Protein AF-A0A2V8LXT7-F1 (afdb_monomer_lite)

Sequence (104 aa):
RKDLARLNEAEMNSGIEIPHNQVRLEDGVLHADRAETEFVKAMTHELRTPLNVVIGLCQFLKRDRKTPLQPMQLDAVDRMERNARSLLLTVNHLIGCLRSGHFE

Foldseek 3Di:
DVVVVVVVVVVVPPPPPPPPPPVVVVVVVVVVLVVQLVVLVVVLVVLCVVLVVLLVVLVVQCPDPPDHDDPVRNVVSVVSNVVSVVVNVVSVVVSVCSNVVDDD

Structure (mmCIF, N/CA/C/O backbone):
data_AF-A0A2V8LXT7-F1
#
_entry.id   AF-A0A2V8LXT7-F1
#
loop_
_atom_site.group_PDB
_atom_site.id
_atom_site.type_symbol
_atom_site.label_atom_id
_atom_site.label_alt_id
_atom_site.label_comp_id
_atom_site.label_asym_id
_atom_site.label_entity_id
_atom_site.label_seq_id
_atom_site.pdbx_PDB_ins_code
_atom_site.Cartn_x
_atom_site.Cartn_y
_atom_site.Cartn_z
_atom_site.occupancy
_atom_site.B_iso_or_equiv
_atom_site.auth_seq_id
_atom_site.auth_comp_id
_atom_site.auth_asym_id
_atom_site.auth_atom_id
_atom_site.pdbx_PDB_model_num
ATOM 1 N N . ARG A 1 1 ? 61.508 -8.893 -62.334 1.00 51.91 1 ARG A N 1
ATOM 2 C CA . ARG A 1 1 ? 60.185 -8.399 -62.821 1.00 51.91 1 ARG A CA 1
ATOM 3 C C . ARG A 1 1 ? 58.994 -9.222 -62.302 1.00 51.91 1 ARG A C 1
ATOM 5 O O . ARG A 1 1 ? 57.908 -8.668 -62.292 1.00 51.91 1 ARG A O 1
ATOM 12 N N . LYS A 1 2 ? 59.163 -10.485 -61.861 1.00 49.91 2 LYS A N 1
ATOM 13 C CA . LYS A 1 2 ? 58.078 -11.302 -61.269 1.00 49.91 2 LYS A CA 1
ATOM 14 C C . LYS A 1 2 ? 57.830 -11.039 -59.771 1.00 49.91 2 LYS A C 1
ATOM 16 O O . LYS A 1 2 ? 56.775 -11.407 -59.274 1.00 49.91 2 LYS A O 1
ATOM 21 N N . ASP A 1 3 ? 58.746 -10.352 -59.089 1.00 52.88 3 ASP A N 1
ATOM 22 C CA . ASP A 1 3 ? 58.657 -10.118 -57.635 1.00 52.88 3 ASP A CA 1
ATOM 23 C C . ASP A 1 3 ? 57.796 -8.897 -57.267 1.00 52.88 3 ASP A C 1
ATOM 25 O O . ASP A 1 3 ? 57.139 -8.887 -56.233 1.00 52.88 3 ASP A O 1
ATOM 29 N N . LEU A 1 4 ? 57.703 -7.908 -58.165 1.00 50.28 4 LEU A N 1
ATOM 30 C CA . LEU A 1 4 ? 56.862 -6.712 -57.994 1.00 50.28 4 LEU A CA 1
ATOM 31 C C . LEU A 1 4 ? 55.356 -7.012 -58.060 1.00 50.28 4 LEU A C 1
ATOM 33 O O . LEU A 1 4 ? 54.569 -6.303 -57.449 1.00 50.28 4 LEU A O 1
ATOM 37 N N . ALA A 1 5 ? 54.950 -8.072 -58.766 1.00 54.47 5 ALA A N 1
ATOM 38 C CA . ALA A 1 5 ? 53.543 -8.474 -58.832 1.00 54.47 5 ALA A CA 1
ATOM 39 C C . ALA A 1 5 ? 53.079 -9.188 -57.551 1.00 54.47 5 ALA A C 1
ATOM 41 O O . ALA A 1 5 ? 51.925 -9.056 -57.162 1.00 54.47 5 ALA A O 1
ATOM 42 N N . ARG A 1 6 ? 53.988 -9.899 -56.867 1.00 53.44 6 ARG A N 1
ATOM 43 C CA . ARG A 1 6 ? 53.673 -10.655 -55.643 1.00 53.44 6 ARG A CA 1
ATOM 44 C C . ARG A 1 6 ? 53.573 -9.773 -54.401 1.00 53.44 6 ARG A C 1
ATOM 46 O O . ARG A 1 6 ? 52.837 -10.108 -53.482 1.00 53.44 6 ARG A O 1
ATOM 53 N N . LEU A 1 7 ? 54.288 -8.649 -54.381 1.00 50.81 7 LEU A N 1
ATOM 54 C CA . LEU A 1 7 ? 54.199 -7.673 -53.291 1.00 50.81 7 LEU A CA 1
ATOM 55 C C . LEU A 1 7 ? 52.854 -6.927 -53.306 1.00 50.81 7 LEU A C 1
ATOM 57 O O . LEU A 1 7 ? 52.283 -6.690 -52.250 1.00 50.81 7 LEU A O 1
ATOM 61 N N . ASN A 1 8 ? 52.296 -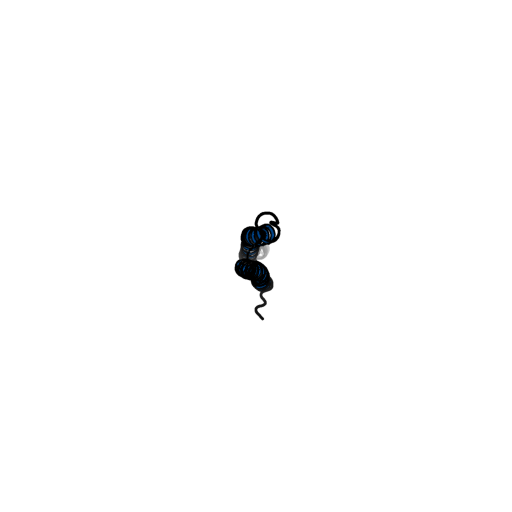6.668 -54.493 1.00 51.19 8 ASN A N 1
ATOM 62 C CA . ASN A 1 8 ? 51.021 -5.960 -54.634 1.00 51.19 8 ASN A CA 1
ATOM 63 C C . ASN A 1 8 ? 49.802 -6.821 -54.231 1.00 51.19 8 ASN A C 1
ATOM 65 O O . ASN A 1 8 ? 48.805 -6.297 -53.747 1.00 51.19 8 ASN A O 1
ATOM 69 N N . GLU A 1 9 ? 49.875 -8.147 -54.401 1.00 50.81 9 GLU A N 1
ATOM 70 C CA . GLU A 1 9 ? 48.830 -9.080 -53.940 1.00 50.81 9 GLU A CA 1
ATOM 71 C C . GLU A 1 9 ? 48.851 -9.284 -52.418 1.00 50.81 9 GLU A C 1
ATOM 73 O O . GLU A 1 9 ? 47.799 -9.480 -51.813 1.00 50.81 9 GLU A O 1
ATOM 78 N N . ALA A 1 10 ? 50.027 -9.206 -51.785 1.00 53.59 10 ALA A N 1
ATOM 79 C CA . ALA A 1 10 ? 50.157 -9.340 -50.335 1.00 53.59 10 ALA A CA 1
ATOM 80 C C . ALA A 1 10 ? 49.666 -8.088 -49.585 1.00 53.59 10 ALA A C 1
ATOM 82 O O . ALA A 1 10 ? 49.048 -8.218 -48.530 1.00 53.59 10 ALA A O 1
ATOM 83 N N . GLU A 1 11 ? 49.875 -6.891 -50.144 1.00 51.84 11 GLU A N 1
ATOM 84 C CA . GLU A 1 11 ? 49.383 -5.631 -49.563 1.00 51.84 11 GLU A CA 1
ATOM 85 C C . GLU A 1 11 ? 47.872 -5.422 -49.766 1.00 51.84 11 GLU A C 1
ATOM 87 O O . GLU A 1 11 ? 47.226 -4.771 -48.949 1.00 51.84 11 GLU A O 1
ATOM 92 N N . MET A 1 12 ? 47.268 -6.028 -50.796 1.00 48.88 12 MET A N 1
ATOM 93 C CA . MET A 1 12 ? 45.814 -5.960 -51.019 1.00 48.88 12 MET A CA 1
ATOM 94 C C . MET A 1 12 ? 45.019 -6.905 -50.096 1.00 48.88 12 MET A C 1
ATOM 96 O O . MET A 1 12 ? 43.804 -6.766 -49.970 1.00 48.88 12 MET A O 1
ATOM 100 N N . ASN A 1 13 ? 45.690 -7.863 -49.445 1.00 49.31 13 ASN A N 1
ATOM 101 C CA . ASN A 1 13 ? 45.056 -8.874 -48.594 1.00 49.31 13 ASN A CA 1
ATOM 102 C C . ASN A 1 13 ? 45.194 -8.591 -47.089 1.00 49.31 13 ASN A C 1
ATOM 104 O O . ASN A 1 13 ? 44.649 -9.340 -46.277 1.00 49.31 13 ASN A O 1
ATOM 108 N N . SER A 1 14 ? 45.855 -7.497 -46.693 1.00 48.44 14 SER A N 1
ATOM 109 C CA . SER A 1 14 ? 45.685 -6.930 -45.353 1.00 48.44 14 SER A CA 1
ATOM 110 C C . SER A 1 14 ? 44.368 -6.156 -45.315 1.00 48.44 14 SER A C 1
ATOM 112 O O . SER A 1 14 ? 44.339 -4.926 -45.244 1.00 48.44 14 SER A O 1
ATOM 114 N N . GLY A 1 15 ? 43.264 -6.895 -45.439 1.00 46.81 15 GLY A N 1
ATOM 115 C CA . GLY A 1 15 ? 41.935 -6.384 -45.173 1.00 46.81 15 GLY A CA 1
ATOM 116 C C . GLY A 1 15 ? 41.938 -5.820 -43.763 1.00 46.81 15 GLY A C 1
ATOM 117 O O . GLY A 1 15 ? 42.053 -6.557 -42.788 1.00 46.81 15 GLY A O 1
ATOM 118 N N . ILE A 1 16 ? 41.873 -4.497 -43.669 1.00 49.34 16 ILE A N 1
ATOM 119 C CA . ILE A 1 16 ? 41.522 -3.801 -42.443 1.00 49.34 16 ILE A CA 1
ATOM 120 C C . ILE A 1 16 ? 40.173 -4.392 -42.036 1.00 49.34 16 ILE A C 1
ATOM 122 O O . ILE A 1 16 ? 39.153 -4.096 -42.658 1.00 49.34 16 ILE A O 1
ATOM 126 N N . GLU A 1 17 ? 40.171 -5.277 -41.041 1.00 52.69 17 GLU A N 1
ATOM 127 C CA . GLU A 1 17 ? 38.960 -5.652 -40.328 1.00 52.69 17 GLU A CA 1
ATOM 128 C C . GLU A 1 17 ? 38.422 -4.363 -39.714 1.00 52.69 17 GLU A C 1
ATOM 130 O O . GLU A 1 17 ? 38.874 -3.902 -38.667 1.00 52.69 17 GLU A O 1
ATOM 135 N N . ILE A 1 18 ? 37.508 -3.709 -40.429 1.00 56.88 18 ILE A N 1
ATOM 136 C CA . ILE A 1 18 ? 36.764 -2.581 -39.891 1.00 56.88 18 ILE A CA 1
ATOM 137 C C . ILE A 1 18 ? 35.950 -3.165 -38.736 1.00 56.88 18 ILE A C 1
ATOM 139 O O . ILE A 1 18 ? 35.109 -4.032 -38.999 1.00 56.88 18 ILE A O 1
ATOM 143 N N . PRO A 1 19 ? 36.182 -2.748 -37.475 1.00 54.28 19 PRO A N 1
ATOM 144 C CA . PRO A 1 19 ? 35.418 -3.271 -36.361 1.00 54.28 19 PRO A CA 1
ATOM 145 C C . PRO A 1 19 ? 33.949 -2.964 -36.633 1.00 54.28 19 PRO A C 1
ATOM 147 O O . PRO A 1 19 ? 33.540 -1.807 -36.770 1.00 54.28 19 PRO A O 1
ATOM 150 N N . HIS A 1 20 ? 33.183 -4.037 -36.812 1.00 51.78 20 HIS A N 1
ATOM 151 C CA . HIS A 1 20 ? 31.775 -3.989 -37.147 1.00 51.78 20 HIS A CA 1
ATOM 152 C C . HIS A 1 20 ? 31.063 -3.176 -36.061 1.00 51.78 20 HIS A C 1
ATOM 154 O O . HIS A 1 20 ? 31.098 -3.519 -34.880 1.00 51.78 20 HIS A O 1
ATOM 160 N N . ASN A 1 21 ? 30.415 -2.083 -36.464 1.00 53.94 21 ASN A N 1
ATOM 161 C CA . ASN A 1 21 ? 29.666 -1.142 -35.623 1.00 53.94 21 ASN A CA 1
ATOM 162 C C . ASN A 1 21 ? 28.413 -1.771 -34.952 1.00 53.94 21 ASN A C 1
ATOM 164 O O . ASN A 1 21 ? 27.474 -1.063 -34.602 1.00 53.94 21 ASN A O 1
ATOM 168 N N . GLN A 1 22 ? 28.371 -3.097 -34.790 1.00 54.12 22 GLN A N 1
ATOM 16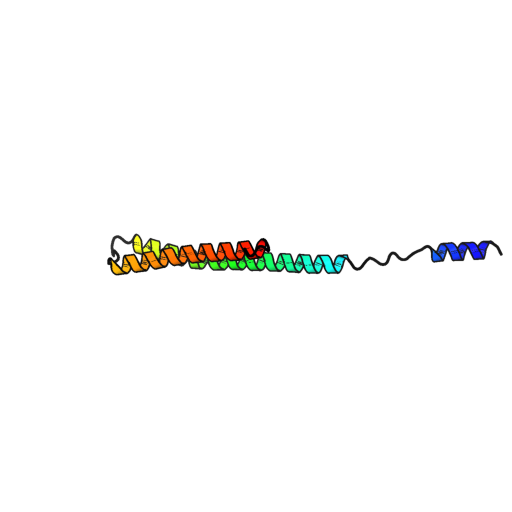9 C CA . GLN A 1 22 ? 27.294 -3.836 -34.128 1.00 54.12 22 GLN A CA 1
ATOM 170 C C . GLN A 1 22 ? 27.315 -3.646 -32.605 1.00 54.12 22 GLN A C 1
ATOM 172 O O . GLN A 1 22 ? 26.256 -3.509 -32.002 1.00 54.12 22 GLN A O 1
ATOM 177 N N . VAL A 1 23 ? 28.500 -3.503 -31.997 1.00 53.38 23 VAL A N 1
ATOM 178 C CA . VAL A 1 23 ? 28.645 -3.398 -30.530 1.00 53.38 23 VAL A CA 1
ATOM 179 C C . VAL A 1 23 ? 27.980 -2.131 -29.958 1.00 53.38 23 VAL A C 1
ATOM 181 O O . VAL A 1 23 ? 27.380 -2.173 -28.892 1.00 53.38 23 VAL A O 1
ATOM 184 N N . ARG A 1 24 ? 27.962 -1.006 -30.692 1.00 53.62 24 ARG A N 1
ATOM 185 C CA . ARG A 1 24 ? 27.375 0.260 -30.192 1.00 53.62 24 ARG A CA 1
ATOM 186 C C . ARG A 1 24 ? 25.849 0.280 -30.132 1.00 53.62 24 ARG A C 1
ATOM 188 O O . ARG A 1 24 ? 25.297 1.062 -29.359 1.00 53.62 24 ARG A O 1
ATOM 195 N N . LEU A 1 25 ? 25.171 -0.505 -30.968 1.00 54.56 25 LEU A N 1
ATOM 196 C CA . LEU A 1 25 ? 23.706 -0.550 -30.987 1.00 54.56 25 LEU A CA 1
ATOM 197 C C . LEU A 1 25 ? 23.182 -1.476 -29.886 1.00 54.56 25 LEU A C 1
ATOM 199 O O . LEU A 1 25 ? 22.243 -1.103 -29.188 1.00 54.56 25 LEU A O 1
ATOM 203 N N . GLU A 1 26 ? 23.829 -2.628 -29.686 1.00 54.47 26 GLU A N 1
ATOM 204 C CA . GLU A 1 26 ? 23.481 -3.568 -28.613 1.00 54.47 26 GLU A CA 1
ATOM 205 C C . GLU A 1 26 ? 23.704 -2.950 -27.231 1.00 54.47 26 GLU A C 1
ATOM 207 O O . GLU A 1 26 ? 22.807 -3.010 -26.392 1.00 54.47 26 GLU A O 1
ATOM 212 N N . ASP A 1 27 ? 24.827 -2.256 -27.018 1.00 55.84 27 ASP A N 1
ATOM 213 C CA . ASP A 1 27 ? 25.082 -1.546 -25.762 1.00 55.84 27 ASP A CA 1
ATOM 214 C C . ASP A 1 27 ? 23.992 -0.499 -25.481 1.00 55.84 27 ASP A C 1
ATOM 216 O O . ASP A 1 27 ? 23.451 -0.443 -24.378 1.00 55.84 27 ASP A O 1
ATOM 220 N N . GLY A 1 28 ? 23.605 0.304 -26.479 1.00 53.03 28 GLY A N 1
ATOM 221 C CA . GLY A 1 28 ? 22.565 1.328 -26.329 1.00 53.03 28 GLY A CA 1
ATOM 222 C C . GLY A 1 28 ? 21.190 0.761 -25.959 1.00 53.03 28 GLY A C 1
ATOM 223 O O . GLY A 1 28 ? 20.517 1.315 -25.089 1.00 53.03 28 GLY A O 1
ATOM 224 N N . VAL A 1 29 ? 20.793 -0.357 -26.574 1.00 54.25 29 VAL A N 1
ATOM 225 C CA . VAL A 1 29 ? 19.527 -1.050 -26.275 1.00 54.25 29 VAL A CA 1
ATOM 226 C C . VAL A 1 29 ? 19.569 -1.694 -24.886 1.00 54.25 29 VAL A C 1
ATOM 228 O O . VAL A 1 29 ? 18.649 -1.506 -24.097 1.00 54.25 29 VAL A O 1
ATOM 231 N N . LEU A 1 30 ? 20.669 -2.361 -24.525 1.00 56.62 30 LEU A N 1
ATOM 232 C CA . LEU A 1 30 ? 20.847 -2.964 -23.199 1.00 56.62 30 LEU A CA 1
ATOM 233 C C . LEU A 1 30 ? 20.911 -1.913 -22.080 1.00 56.62 30 LEU A C 1
ATOM 235 O O . LEU A 1 30 ? 20.456 -2.159 -20.960 1.00 56.62 30 LEU A O 1
ATOM 239 N N . HIS A 1 31 ? 21.482 -0.740 -22.357 1.00 53.22 31 HIS A N 1
ATOM 240 C CA . HIS A 1 31 ? 21.485 0.389 -21.430 1.00 53.22 31 HIS A CA 1
ATOM 241 C C . HIS A 1 31 ? 20.090 0.995 -21.261 1.00 53.22 31 HIS A C 1
ATOM 243 O O . HIS A 1 31 ? 19.729 1.325 -20.130 1.00 53.22 31 HIS A O 1
ATOM 249 N N . ALA A 1 32 ? 19.305 1.101 -22.339 1.00 52.75 32 ALA A N 1
ATOM 250 C CA . ALA A 1 32 ? 17.913 1.539 -22.276 1.00 52.75 32 ALA A CA 1
ATOM 251 C C . ALA A 1 32 ? 17.055 0.566 -21.445 1.00 52.75 32 ALA A C 1
ATOM 253 O O . ALA A 1 32 ? 16.424 1.000 -20.482 1.00 52.75 32 ALA A O 1
ATOM 254 N N . ASP A 1 33 ? 17.146 -0.742 -21.708 1.00 59.53 33 ASP A N 1
ATO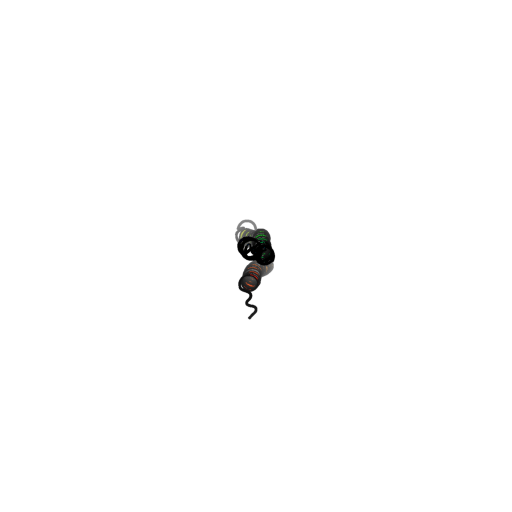M 255 C CA . ASP A 1 33 ? 16.420 -1.785 -20.963 1.00 59.53 33 ASP A CA 1
ATOM 256 C C . ASP A 1 33 ? 16.791 -1.812 -19.470 1.00 59.53 33 ASP A C 1
ATOM 258 O O . ASP A 1 33 ? 15.935 -1.941 -18.585 1.00 59.53 33 ASP A O 1
ATOM 262 N N . ARG A 1 34 ? 18.085 -1.672 -19.148 1.00 61.19 34 ARG A N 1
ATOM 263 C CA . ARG A 1 34 ? 18.552 -1.623 -17.751 1.00 61.19 34 ARG A CA 1
ATOM 264 C C . ARG A 1 34 ? 18.082 -0.362 -17.033 1.00 61.19 34 ARG A C 1
ATOM 266 O O . ARG A 1 34 ? 17.682 -0.449 -15.872 1.00 61.19 34 ARG A O 1
ATOM 273 N N . ALA A 1 35 ? 18.126 0.792 -17.698 1.00 59.78 35 ALA A N 1
ATOM 274 C CA . ALA A 1 35 ? 17.659 2.051 -17.127 1.00 59.78 35 ALA A CA 1
ATOM 275 C C . ALA A 1 35 ? 16.142 2.030 -16.877 1.00 59.78 35 ALA A C 1
ATOM 277 O O . ALA A 1 35 ? 15.693 2.468 -15.817 1.00 59.78 35 ALA A O 1
ATOM 278 N N . GLU A 1 36 ? 15.364 1.455 -17.796 1.00 62.56 36 GLU A N 1
ATOM 279 C CA . GLU A 1 36 ? 13.918 1.272 -17.643 1.00 62.56 36 GLU A CA 1
ATOM 280 C C . GLU A 1 36 ? 13.591 0.330 -16.473 1.00 62.56 36 GLU A C 1
ATOM 282 O O . GLU A 1 36 ? 12.759 0.640 -15.616 1.00 62.56 36 GLU A O 1
ATOM 287 N N . THR A 1 37 ? 14.333 -0.773 -16.346 1.00 69.88 37 THR A N 1
ATOM 288 C CA . THR A 1 37 ? 14.149 -1.742 -15.256 1.00 69.88 37 THR A CA 1
ATOM 289 C C . THR A 1 37 ? 14.446 -1.145 -13.876 1.00 69.88 37 THR A C 1
ATOM 291 O O . THR A 1 37 ? 13.681 -1.365 -12.925 1.00 69.88 37 THR A O 1
ATOM 294 N N . GLU A 1 38 ? 15.536 -0.382 -13.746 1.00 73.25 38 GLU A N 1
ATOM 295 C CA . GLU A 1 38 ? 15.915 0.264 -12.484 1.00 73.25 38 GLU A CA 1
ATOM 296 C C . GLU A 1 38 ? 14.984 1.431 -12.130 1.00 73.25 38 GLU A C 1
ATOM 298 O O . GLU A 1 38 ? 14.610 1.562 -10.963 1.00 73.25 38 GLU A O 1
ATOM 303 N N . PHE A 1 39 ? 14.502 2.205 -13.110 1.00 74.69 39 PHE A N 1
ATOM 304 C CA . PHE A 1 39 ? 13.474 3.227 -12.886 1.00 74.69 39 PHE A CA 1
ATOM 305 C C . PHE A 1 39 ? 12.182 2.616 -12.328 1.00 74.69 39 PHE A C 1
ATOM 307 O O . PHE A 1 39 ? 11.679 3.029 -11.280 1.00 74.69 39 PHE A O 1
ATOM 314 N N . VAL A 1 40 ? 11.676 1.561 -12.971 1.00 75.88 40 VAL A N 1
ATOM 315 C CA . VAL A 1 40 ? 10.462 0.858 -12.536 1.00 75.88 40 VAL A CA 1
ATOM 316 C C . VAL A 1 40 ? 10.643 0.254 -11.135 1.00 75.88 40 VAL A C 1
ATOM 318 O O . VAL A 1 40 ? 9.726 0.255 -10.305 1.00 75.88 40 VAL A O 1
ATOM 321 N N . LYS A 1 41 ? 11.838 -0.252 -10.822 1.00 76.50 41 LYS A N 1
ATOM 322 C CA . LYS A 1 41 ? 12.177 -0.776 -9.492 1.00 76.50 41 LYS A CA 1
ATOM 323 C C . LYS A 1 41 ? 12.219 0.319 -8.432 1.00 76.50 41 LYS A C 1
ATOM 325 O O . LYS A 1 41 ? 11.600 0.129 -7.383 1.00 76.50 41 LYS A O 1
ATOM 330 N N . ALA A 1 42 ? 12.863 1.449 -8.711 1.00 78.62 42 ALA A N 1
ATOM 331 C CA . ALA A 1 42 ? 12.898 2.600 -7.816 1.00 78.62 42 ALA A CA 1
ATOM 332 C C . ALA A 1 42 ? 11.477 3.096 -7.501 1.00 78.62 42 ALA A C 1
ATOM 334 O O . ALA A 1 42 ? 11.087 3.125 -6.333 1.00 78.62 42 ALA A O 1
ATOM 335 N N . MET A 1 43 ? 10.646 3.307 -8.528 1.00 81.06 43 MET A N 1
ATOM 336 C CA . MET A 1 43 ? 9.235 3.686 -8.372 1.00 81.06 43 MET A CA 1
ATOM 337 C C . MET A 1 43 ? 8.442 2.685 -7.518 1.00 81.06 43 MET A C 1
ATOM 339 O O . MET A 1 43 ? 7.634 3.078 -6.679 1.00 81.06 43 MET A O 1
ATOM 343 N N . THR A 1 44 ? 8.695 1.378 -7.663 1.00 82.12 44 THR A N 1
ATOM 344 C CA . THR A 1 44 ? 8.046 0.360 -6.817 1.00 82.12 44 THR A CA 1
ATOM 345 C C . THR A 1 44 ? 8.355 0.586 -5.333 1.00 82.12 44 THR A C 1
ATOM 347 O O . THR A 1 44 ? 7.468 0.512 -4.481 1.00 82.12 44 THR A O 1
ATOM 350 N N . HIS A 1 45 ? 9.628 0.818 -5.010 1.00 86.38 45 HIS A N 1
ATOM 351 C CA . HIS A 1 45 ? 10.084 1.013 -3.636 1.00 86.38 45 HIS A CA 1
ATOM 352 C C . HIS A 1 45 ? 9.559 2.324 -3.045 1.00 86.38 45 HIS A C 1
ATOM 354 O O . HIS A 1 45 ? 9.104 2.346 -1.894 1.00 86.38 45 HIS A O 1
ATOM 360 N N . GLU A 1 46 ? 9.551 3.383 -3.848 1.00 89.50 46 GLU A N 1
ATOM 361 C CA . GLU A 1 46 ? 9.035 4.687 -3.447 1.00 89.50 46 GLU A CA 1
ATOM 362 C C . GLU A 1 46 ? 7.522 4.691 -3.251 1.00 89.50 46 GLU A C 1
ATOM 364 O O . GLU A 1 46 ? 7.050 5.397 -2.373 1.00 89.50 46 GLU A O 1
ATOM 369 N N . LEU A 1 47 ? 6.760 3.866 -3.980 1.00 87.88 47 LEU A N 1
ATOM 370 C CA . LEU A 1 47 ? 5.310 3.727 -3.789 1.00 87.88 47 LEU A CA 1
ATOM 371 C C . LEU A 1 47 ? 4.941 2.773 -2.642 1.00 87.88 47 LEU A C 1
ATOM 373 O O . LEU A 1 47 ? 3.951 2.993 -1.939 1.00 87.88 47 LEU A O 1
ATOM 377 N N . ARG A 1 48 ? 5.742 1.725 -2.400 1.00 88.06 48 ARG A N 1
ATOM 378 C CA . ARG A 1 48 ? 5.542 0.789 -1.276 1.00 88.06 48 ARG A CA 1
ATOM 379 C C . ARG A 1 48 ? 5.584 1.492 0.072 1.00 88.06 48 ARG A C 1
ATOM 381 O O . ARG A 1 48 ? 4.760 1.205 0.935 1.00 88.06 48 ARG A O 1
ATOM 388 N N . THR A 1 49 ? 6.543 2.393 0.254 1.00 93.38 49 THR A N 1
ATOM 389 C CA . THR A 1 49 ? 6.774 3.089 1.526 1.00 93.38 49 THR A CA 1
ATOM 390 C C . THR A 1 49 ? 5.554 3.904 1.995 1.00 93.38 49 THR A C 1
ATOM 392 O O . THR A 1 49 ? 5.035 3.600 3.071 1.00 93.38 49 THR A O 1
ATOM 395 N N . PRO A 1 50 ? 5.011 4.865 1.223 1.00 93.62 50 PRO A N 1
ATOM 396 C CA . PRO A 1 50 ? 3.843 5.643 1.624 1.00 93.62 50 PRO A CA 1
ATOM 397 C C . PRO A 1 50 ? 2.576 4.787 1.744 1.00 93.62 50 PRO A C 1
ATOM 399 O O . PRO A 1 50 ? 1.796 4.997 2.671 1.00 93.62 50 PRO A O 1
ATOM 402 N N . LEU A 1 51 ? 2.374 3.776 0.886 1.00 93.12 51 LEU A N 1
ATOM 403 C CA . LEU A 1 51 ? 1.218 2.874 1.007 1.00 93.12 51 LEU A CA 1
ATOM 404 C C . LEU A 1 51 ? 1.272 2.031 2.283 1.00 93.12 51 LEU A C 1
ATOM 406 O O . LEU A 1 51 ? 0.258 1.879 2.966 1.00 93.12 51 LEU A O 1
ATOM 410 N N . ASN A 1 52 ? 2.452 1.531 2.646 1.00 93.94 52 ASN A N 1
ATOM 411 C CA . ASN A 1 52 ? 2.641 0.806 3.898 1.00 93.94 52 ASN A CA 1
ATOM 412 C C . ASN A 1 52 ? 2.440 1.709 5.118 1.00 93.94 52 ASN A C 1
ATOM 414 O O . ASN A 1 52 ? 1.880 1.249 6.112 1.00 93.94 52 ASN A O 1
ATOM 418 N N . VAL A 1 53 ? 2.823 2.988 5.041 1.00 97.38 53 VAL A N 1
ATOM 419 C CA . VAL A 1 53 ? 2.509 3.973 6.087 1.00 97.38 53 VAL A CA 1
ATOM 420 C C . VAL A 1 53 ? 0.996 4.141 6.232 1.00 97.38 53 VAL A C 1
ATOM 422 O O . VAL A 1 53 ? 0.488 4.037 7.345 1.00 97.38 53 VAL A O 1
ATOM 425 N N . VAL A 1 54 ? 0.250 4.315 5.135 1.00 96.00 54 VAL A N 1
ATOM 426 C CA . VAL A 1 54 ? -1.222 4.434 5.177 1.00 96.00 54 VAL A CA 1
ATOM 427 C C . VAL A 1 54 ? -1.872 3.188 5.785 1.00 96.00 54 VAL A C 1
ATOM 429 O O . VAL A 1 54 ? -2.724 3.306 6.666 1.00 96.00 54 VAL A O 1
ATOM 432 N N . ILE A 1 55 ? -1.448 1.990 5.370 1.00 96.88 55 ILE A N 1
ATOM 433 C CA . ILE A 1 55 ? -1.936 0.721 5.933 1.00 96.88 55 ILE A CA 1
ATOM 434 C C . ILE A 1 55 ? -1.611 0.636 7.430 1.00 96.88 55 ILE A C 1
ATOM 436 O O . ILE A 1 55 ? -2.477 0.279 8.231 1.00 96.88 55 ILE A O 1
ATOM 440 N N . GLY A 1 56 ? -0.385 0.989 7.819 1.00 97.06 56 GLY A N 1
ATOM 441 C CA . GLY A 1 56 ? 0.061 0.996 9.209 1.00 97.06 56 GLY A CA 1
ATOM 442 C C . GLY A 1 56 ? -0.743 1.961 10.079 1.00 97.06 56 GLY A C 1
ATOM 443 O O . GLY A 1 56 ? -1.157 1.587 11.172 1.00 97.06 56 GLY A O 1
ATOM 444 N N . LEU A 1 57 ? -1.042 3.161 9.577 1.00 97.56 57 LEU A N 1
ATOM 445 C CA . LEU A 1 57 ? -1.896 4.138 10.256 1.00 97.56 57 LEU A CA 1
ATOM 446 C C . LEU A 1 57 ? -3.327 3.617 10.425 1.00 97.56 57 LEU A C 1
ATOM 448 O O . LEU A 1 57 ? -3.883 3.721 11.516 1.00 97.56 57 LEU A O 1
ATOM 452 N N . CYS 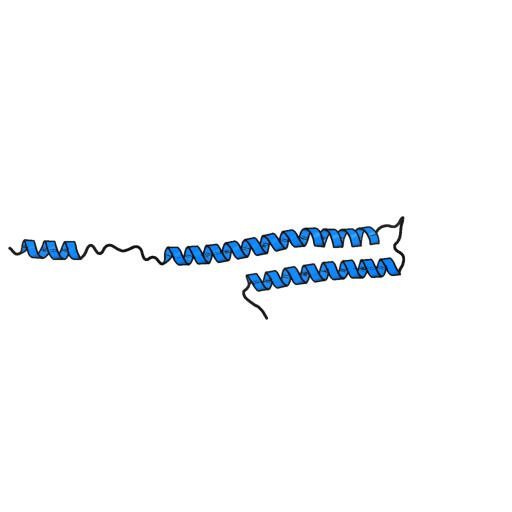A 1 58 ? -3.903 2.987 9.396 1.00 97.62 58 CYS A N 1
ATOM 453 C CA . CYS A 1 58 ? -5.224 2.361 9.505 1.00 97.62 58 CYS A CA 1
ATOM 454 C C . CYS A 1 58 ? -5.239 1.276 10.596 1.00 97.62 58 CYS A C 1
ATOM 456 O O . CYS A 1 58 ? -6.127 1.247 11.447 1.00 97.62 58 CYS A O 1
ATOM 458 N N . GLN A 1 59 ? -4.222 0.409 10.621 1.00 96.75 59 GLN A N 1
ATOM 459 C CA . GLN A 1 59 ? -4.083 -0.634 11.642 1.00 96.75 59 GLN A CA 1
ATOM 460 C C . GLN A 1 59 ? -3.855 -0.063 13.042 1.00 96.75 59 GLN A C 1
ATOM 462 O O . GLN A 1 59 ? -4.369 -0.612 14.015 1.00 96.75 59 GLN A O 1
ATOM 467 N N . PHE A 1 60 ? -3.079 1.015 13.151 1.00 96.62 60 PHE A N 1
ATOM 468 C CA . PHE A 1 60 ? -2.832 1.714 14.405 1.00 96.62 60 PHE A CA 1
ATOM 469 C C . PHE A 1 60 ? -4.135 2.276 14.979 1.00 96.62 60 PHE A C 1
ATOM 471 O O . PHE A 1 60 ? -4.476 1.955 16.116 1.00 96.62 60 PHE A O 1
ATOM 478 N N . LEU A 1 61 ? -4.911 3.008 14.171 1.00 96.44 61 LEU A N 1
ATOM 479 C CA . LEU A 1 61 ? -6.207 3.566 14.575 1.00 96.44 61 LEU A CA 1
ATOM 480 C C . LEU A 1 61 ? -7.195 2.476 15.011 1.00 96.44 61 LEU A C 1
ATOM 482 O O . LEU A 1 61 ? -7.879 2.625 16.017 1.00 9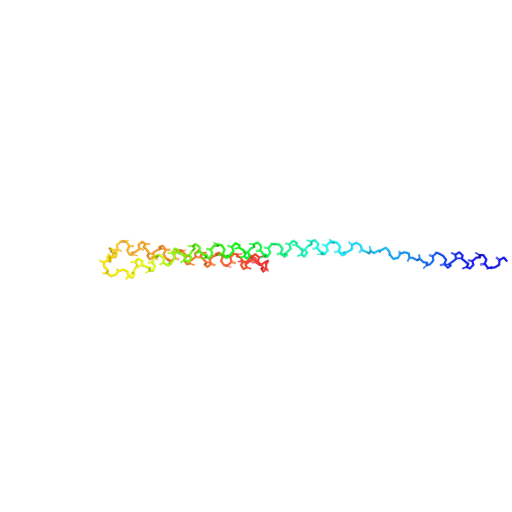6.44 61 LEU A O 1
ATOM 486 N N . LYS A 1 62 ? -7.228 1.340 14.305 1.00 95.75 62 LYS A N 1
ATOM 487 C CA . LYS A 1 62 ? -8.080 0.190 14.658 1.00 95.75 62 LYS A CA 1
ATOM 488 C C . LYS A 1 62 ? -7.676 -0.503 15.963 1.00 95.75 62 LYS A C 1
ATOM 490 O O . LYS A 1 62 ? -8.496 -1.196 16.560 1.00 95.75 62 LYS A O 1
ATOM 495 N N . ARG A 1 63 ? -6.413 -0.380 16.385 1.00 95.69 63 ARG A N 1
ATOM 496 C CA . ARG A 1 63 ? -5.880 -1.017 17.601 1.00 95.69 63 ARG A CA 1
ATOM 497 C C . ARG A 1 63 ? -5.991 -0.134 18.844 1.00 95.69 63 ARG A C 1
ATOM 499 O O . ARG A 1 63 ? -5.763 -0.651 19.941 1.00 95.69 63 ARG A O 1
ATOM 506 N N . ASP A 1 64 ? -6.325 1.150 18.704 1.00 94.12 64 ASP A N 1
ATOM 507 C CA . ASP A 1 64 ? -6.474 2.048 19.849 1.00 94.12 64 ASP A CA 1
ATOM 508 C C . ASP A 1 64 ? -7.678 1.639 20.713 1.00 94.12 64 ASP A C 1
ATOM 510 O O . ASP A 1 64 ? -8.839 1.785 20.335 1.00 94.12 64 ASP A O 1
ATOM 514 N N . ARG A 1 65 ? -7.386 1.110 21.907 1.00 91.62 65 ARG A N 1
ATOM 515 C CA . ARG A 1 65 ? -8.405 0.733 22.895 1.00 91.62 65 ARG A CA 1
ATOM 516 C C . ARG A 1 65 ? -8.831 1.883 23.802 1.00 91.62 65 ARG A C 1
ATOM 518 O O . ARG A 1 65 ? -9.854 1.758 24.466 1.00 91.62 65 ARG A O 1
ATOM 525 N N . LYS A 1 66 ? -8.045 2.961 23.879 1.00 95.25 66 LYS A N 1
ATOM 526 C CA . LYS A 1 66 ? -8.372 4.143 24.690 1.00 95.25 66 LYS A CA 1
ATOM 527 C C . LYS A 1 66 ? -9.389 5.020 23.970 1.00 95.25 66 LYS A C 1
ATOM 529 O O . LYS A 1 66 ? -10.288 5.546 24.617 1.00 95.25 66 LYS A O 1
ATOM 534 N N . THR A 1 67 ? -9.264 5.117 22.649 1.00 94.25 67 THR A N 1
ATOM 535 C CA . THR A 1 67 ? -10.164 5.899 21.795 1.00 94.25 67 THR A CA 1
ATOM 536 C C . THR A 1 67 ? -10.685 5.029 20.650 1.00 94.25 67 THR A C 1
ATOM 538 O O . THR A 1 67 ? -10.230 5.163 19.514 1.00 94.25 67 THR A O 1
ATOM 541 N N . PRO A 1 68 ? -11.612 4.094 20.926 1.00 94.00 68 PRO A N 1
ATOM 542 C CA . PRO A 1 68 ? -12.130 3.217 19.889 1.00 94.00 68 PRO A CA 1
ATOM 543 C C . PRO A 1 68 ? -12.884 4.020 18.824 1.00 94.00 68 PRO A C 1
ATOM 545 O O . PRO A 1 68 ? -13.634 4.951 19.129 1.00 94.00 68 PRO A O 1
ATOM 548 N N . LEU A 1 69 ? -12.700 3.626 17.566 1.00 96.88 69 LEU A N 1
ATOM 549 C CA . LEU A 1 69 ? -13.413 4.208 16.435 1.00 96.88 69 LEU A CA 1
ATOM 550 C C . LEU A 1 69 ? -14.919 3.944 16.557 1.00 96.88 69 LEU A C 1
ATOM 552 O O . LEU A 1 69 ? -15.347 2.826 16.847 1.00 96.88 69 LEU A O 1
ATOM 556 N N . GLN A 1 70 ? -15.728 4.963 16.268 1.00 97.62 70 GLN A N 1
ATOM 557 C CA . GLN A 1 70 ? -17.169 4.787 16.086 1.00 97.62 70 GLN A CA 1
ATOM 558 C C . GLN A 1 70 ? -17.439 3.884 14.871 1.00 97.62 70 GLN A C 1
ATOM 560 O O . GLN A 1 70 ? -16.633 3.884 13.937 1.00 97.62 70 GLN A O 1
ATOM 565 N N . PRO A 1 71 ? -18.581 3.173 14.800 1.00 97.12 71 PRO A N 1
ATOM 566 C CA . PRO A 1 71 ? -18.857 2.222 13.717 1.00 97.12 71 PRO A CA 1
ATOM 567 C C . PRO A 1 71 ? -18.648 2.792 12.305 1.00 97.12 71 PRO A C 1
ATOM 569 O O . PRO A 1 71 ? -18.046 2.148 11.452 1.00 97.12 71 PRO A O 1
ATOM 572 N N . MET A 1 72 ? -19.069 4.039 12.075 1.00 97.56 72 MET A N 1
ATOM 573 C CA . MET A 1 72 ? -18.906 4.713 10.782 1.00 97.56 72 MET A CA 1
ATOM 574 C C . MET A 1 72 ? -17.440 5.063 10.466 1.00 97.56 72 MET A C 1
ATOM 576 O O . MET A 1 72 ? -17.022 5.017 9.313 1.00 97.56 72 MET A O 1
ATOM 580 N N . GLN A 1 73 ? -16.644 5.392 11.487 1.00 97.69 73 GLN A N 1
ATOM 581 C CA . GLN A 1 73 ? -15.209 5.644 11.336 1.00 97.69 73 GLN A CA 1
ATOM 582 C C . GLN A 1 73 ? -14.450 4.339 11.088 1.00 97.69 73 GLN A C 1
ATOM 584 O O . GLN A 1 73 ? -13.534 4.316 10.271 1.00 97.69 73 GLN A O 1
ATOM 589 N N . LEU A 1 74 ? -14.846 3.253 11.758 1.00 97.56 74 LEU A N 1
ATOM 590 C CA . LEU A 1 74 ? -14.270 1.930 11.547 1.00 97.56 74 LEU A CA 1
ATOM 591 C C . LEU A 1 74 ? -14.492 1.455 10.105 1.00 97.56 74 LEU A C 1
ATOM 593 O O . LEU A 1 74 ? -13.524 1.063 9.460 1.00 97.56 74 LEU A O 1
ATOM 597 N N . ASP A 1 75 ? -15.713 1.580 9.567 1.00 98.00 75 ASP A N 1
ATOM 598 C CA . ASP A 1 75 ? -15.988 1.251 8.158 1.00 98.00 75 ASP A CA 1
ATOM 599 C C . ASP A 1 75 ? -15.134 2.093 7.197 1.00 98.00 75 ASP A C 1
ATOM 601 O O . ASP A 1 75 ? -14.524 1.561 6.265 1.00 98.00 75 ASP A O 1
ATOM 605 N N . ALA A 1 76 ? -15.021 3.401 7.448 1.00 97.94 76 ALA A N 1
ATOM 606 C CA . ALA A 1 76 ? -14.182 4.280 6.640 1.00 97.94 76 ALA A CA 1
ATOM 607 C C . ALA A 1 76 ? -12.706 3.843 6.663 1.00 97.94 76 ALA A C 1
ATOM 609 O O . ALA A 1 76 ? -12.090 3.714 5.603 1.00 97.94 76 ALA A O 1
ATOM 610 N N . VAL A 1 77 ? -12.151 3.547 7.843 1.00 97.88 77 VAL A N 1
ATOM 611 C CA . VAL A 1 77 ? -10.764 3.076 7.994 1.00 97.88 77 VAL A CA 1
ATOM 612 C C . VAL A 1 77 ? -10.565 1.704 7.340 1.00 97.88 77 VAL A C 1
ATOM 614 O O . VAL A 1 77 ? -9.563 1.495 6.658 1.00 97.88 77 VAL A O 1
ATOM 617 N N . ASP A 1 78 ? -11.528 0.788 7.449 1.00 98.06 78 ASP A N 1
ATOM 618 C CA . ASP A 1 78 ? -11.482 -0.512 6.771 1.00 98.06 78 ASP A CA 1
ATOM 619 C C . ASP A 1 78 ? -11.527 -0.376 5.246 1.00 98.06 78 ASP A C 1
ATOM 621 O O . ASP A 1 78 ? -10.881 -1.135 4.517 1.00 98.06 78 ASP A O 1
ATOM 625 N N . ARG A 1 79 ? -12.287 0.589 4.723 1.00 97.94 79 ARG A N 1
ATOM 626 C CA . ARG A 1 79 ? -12.281 0.920 3.292 1.00 97.94 79 ARG A CA 1
ATOM 627 C C . ARG A 1 79 ? -10.940 1.518 2.877 1.00 97.94 79 ARG A C 1
ATOM 629 O O . ARG A 1 79 ? -10.405 1.109 1.851 1.00 97.94 79 ARG A O 1
ATOM 636 N N . MET A 1 80 ? -10.372 2.436 3.657 1.00 97.56 80 MET A N 1
ATOM 637 C CA . MET A 1 80 ? -9.050 3.012 3.383 1.00 97.56 80 MET A CA 1
ATOM 638 C C . MET A 1 80 ? -7.960 1.934 3.351 1.00 97.56 80 MET A C 1
ATOM 640 O O . MET A 1 80 ? -7.194 1.874 2.390 1.00 97.56 80 MET A O 1
ATOM 644 N N . GLU A 1 81 ? -7.936 1.035 4.340 1.00 97.81 81 GLU A N 1
ATOM 645 C CA . GLU A 1 81 ? -6.968 -0.064 4.404 1.00 97.81 81 GLU A CA 1
ATOM 646 C C . GLU A 1 81 ? -7.093 -0.994 3.185 1.00 97.81 81 GLU A C 1
ATOM 648 O O . GLU A 1 81 ? -6.092 -1.312 2.536 1.00 97.81 81 GLU A O 1
ATOM 653 N N . ARG A 1 82 ? -8.321 -1.407 2.835 1.00 97.88 82 ARG A N 1
ATOM 654 C CA . ARG A 1 82 ? -8.584 -2.262 1.664 1.00 97.88 82 ARG A CA 1
ATOM 655 C C . ARG A 1 82 ? -8.156 -1.602 0.354 1.00 97.88 82 ARG A C 1
ATOM 657 O O . ARG A 1 82 ? -7.528 -2.260 -0.477 1.00 97.88 82 ARG A O 1
ATOM 664 N N . ASN A 1 83 ? -8.452 -0.316 0.178 1.00 97.19 83 ASN A N 1
ATOM 665 C CA . ASN A 1 83 ? -8.062 0.431 -1.017 1.00 97.19 83 ASN A CA 1
ATOM 666 C C . ASN A 1 83 ? -6.540 0.586 -1.119 1.00 97.19 83 ASN A C 1
ATOM 668 O O . ASN A 1 83 ? -5.983 0.345 -2.186 1.00 97.19 83 ASN A O 1
ATOM 672 N N . ALA A 1 84 ? -5.848 0.897 -0.018 1.00 95.62 84 ALA A N 1
ATOM 673 C CA . ALA A 1 84 ? -4.389 1.008 -0.010 1.00 95.62 84 ALA A CA 1
ATOM 674 C C . ALA A 1 84 ? -3.705 -0.323 -0.375 1.00 95.62 84 ALA A C 1
ATOM 676 O O . ALA A 1 84 ? -2.763 -0.344 -1.166 1.00 95.62 84 ALA A O 1
ATOM 677 N N . ARG A 1 85 ? -4.217 -1.451 0.137 1.00 95.50 85 ARG A N 1
ATOM 678 C CA . ARG A 1 85 ? -3.736 -2.796 -0.232 1.00 95.50 85 ARG A CA 1
ATO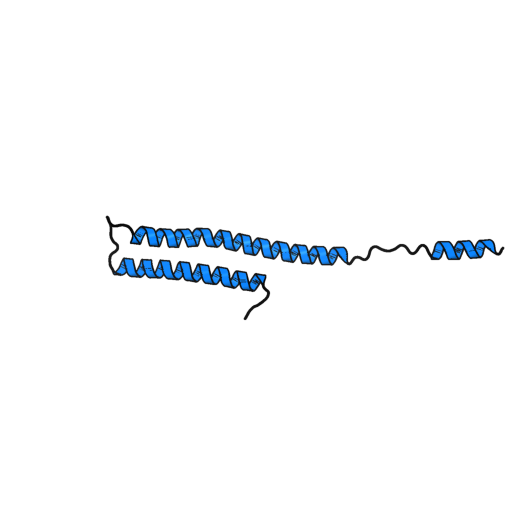M 679 C C . ARG A 1 85 ? -4.009 -3.131 -1.698 1.00 95.50 85 ARG A C 1
ATOM 681 O O . ARG A 1 85 ? -3.136 -3.675 -2.368 1.00 95.50 85 ARG A O 1
ATOM 688 N N . SER A 1 86 ? -5.197 -2.792 -2.194 1.00 95.38 86 SER A N 1
ATOM 689 C CA . SER A 1 86 ? -5.576 -3.033 -3.592 1.00 95.38 86 SER A CA 1
ATOM 690 C C . SER A 1 86 ? -4.721 -2.206 -4.553 1.00 95.38 86 SER A C 1
ATOM 692 O O . SER A 1 86 ? -4.259 -2.717 -5.572 1.00 95.38 86 SER A O 1
ATOM 694 N N . LEU A 1 87 ? -4.437 -0.951 -4.199 1.00 92.94 87 LEU A N 1
ATOM 695 C CA . LEU A 1 87 ? -3.544 -0.090 -4.965 1.00 92.94 87 LEU A CA 1
ATOM 696 C C . LEU A 1 87 ? -2.115 -0.639 -4.966 1.00 92.94 87 LEU A C 1
ATOM 698 O O . LEU A 1 87 ? -1.498 -0.715 -6.022 1.00 92.94 87 LEU A O 1
ATOM 702 N N . LEU A 1 88 ? -1.615 -1.104 -3.817 1.00 91.12 88 LEU A N 1
ATOM 703 C CA . LEU A 1 88 ? -0.305 -1.748 -3.735 1.00 91.12 88 LEU A CA 1
ATOM 704 C C . LEU A 1 88 ? -0.212 -2.974 -4.658 1.00 91.12 88 LEU A C 1
ATOM 706 O O . LEU A 1 88 ? 0.789 -3.145 -5.353 1.00 91.12 88 LEU A O 1
ATOM 710 N N . LEU A 1 89 ? -1.250 -3.815 -4.692 1.00 90.69 89 LEU A N 1
ATOM 711 C CA . LEU A 1 89 ? -1.313 -4.969 -5.591 1.00 90.69 89 LEU A CA 1
ATOM 712 C C . LEU A 1 89 ? -1.328 -4.540 -7.063 1.00 90.69 89 LEU A C 1
ATOM 714 O O . LEU A 1 89 ? -0.550 -5.062 -7.854 1.00 90.69 89 LEU A O 1
ATOM 718 N N . THR A 1 90 ? -2.161 -3.556 -7.408 1.00 89.62 90 THR A N 1
ATOM 719 C CA . THR A 1 90 ? -2.289 -3.027 -8.776 1.00 89.62 90 THR A CA 1
ATOM 720 C C . THR A 1 90 ? -0.969 -2.442 -9.271 1.00 89.62 90 THR A C 1
ATOM 722 O O . THR A 1 90 ? -0.532 -2.755 -10.374 1.00 89.62 90 THR A O 1
ATOM 725 N N . VAL A 1 91 ? -0.290 -1.654 -8.433 1.00 87.00 91 VAL A N 1
ATOM 726 C CA . VAL A 1 91 ? 1.038 -1.104 -8.731 1.00 87.00 91 VAL A CA 1
ATOM 727 C C . VAL A 1 91 ? 2.043 -2.229 -8.964 1.00 87.00 91 VAL A C 1
ATOM 729 O O . VAL A 1 91 ? 2.765 -2.200 -9.955 1.00 87.00 91 VAL A O 1
ATOM 732 N N . ASN A 1 92 ? 2.077 -3.247 -8.097 1.00 85.19 92 ASN A N 1
ATOM 733 C CA . ASN A 1 92 ? 2.979 -4.385 -8.288 1.00 85.19 92 ASN A CA 1
ATOM 734 C C . ASN A 1 92 ? 2.671 -5.163 -9.584 1.00 85.19 92 ASN A C 1
ATOM 736 O O . ASN A 1 92 ? 3.612 -5.585 -10.251 1.00 85.19 92 ASN A O 1
ATOM 740 N N . HIS A 1 93 ? 1.396 -5.331 -9.955 1.00 85.31 93 HIS A N 1
ATOM 741 C CA . HIS A 1 93 ? 1.000 -5.986 -11.207 1.00 85.31 93 HIS A CA 1
ATOM 742 C C . HIS A 1 93 ? 1.406 -5.188 -12.443 1.00 85.31 93 HIS A C 1
ATOM 744 O O . HIS A 1 93 ? 2.085 -5.740 -13.301 1.00 85.31 93 HIS A O 1
ATOM 750 N N . LEU A 1 94 ? 1.065 -3.897 -12.516 1.00 83.25 94 LEU A N 1
ATOM 751 C CA . LEU A 1 94 ? 1.422 -3.035 -13.650 1.00 83.25 94 LEU A CA 1
ATOM 752 C C . LEU A 1 94 ? 2.936 -3.034 -13.888 1.00 83.25 94 LEU A C 1
ATOM 754 O O . LEU A 1 94 ? 3.411 -3.135 -15.013 1.00 83.25 94 LEU A O 1
ATOM 758 N N . ILE A 1 95 ? 3.698 -2.995 -12.802 1.00 80.44 95 ILE A N 1
ATOM 759 C CA . ILE A 1 95 ? 5.153 -3.077 -12.837 1.00 80.44 95 ILE A CA 1
ATOM 760 C C . ILE A 1 95 ? 5.644 -4.460 -13.296 1.00 80.44 95 ILE A C 1
ATOM 762 O O . ILE A 1 95 ? 6.646 -4.551 -14.003 1.00 80.44 95 ILE A O 1
ATOM 766 N N . GLY A 1 96 ? 4.962 -5.536 -12.903 1.00 80.06 96 GLY A N 1
ATOM 767 C CA . GLY A 1 96 ? 5.221 -6.883 -13.409 1.00 80.06 96 GLY A CA 1
ATOM 768 C C . GLY A 1 96 ? 5.036 -6.973 -14.924 1.00 80.06 96 GLY A C 1
ATOM 769 O O . GLY A 1 96 ? 5.951 -7.431 -15.600 1.00 80.06 96 GLY A O 1
ATOM 770 N N . CYS A 1 97 ? 3.914 -6.462 -15.442 1.00 80.69 97 CYS A N 1
ATOM 771 C CA . CYS A 1 97 ? 3.604 -6.403 -16.876 1.00 80.69 97 CYS A CA 1
ATOM 772 C C . CYS A 1 97 ? 4.650 -5.611 -17.668 1.00 80.69 97 CYS A C 1
ATOM 774 O O . CYS A 1 97 ? 5.140 -6.085 -18.690 1.00 80.69 97 CYS A O 1
ATOM 776 N N . LEU A 1 98 ? 5.044 -4.435 -17.163 1.00 79.19 98 LEU A N 1
ATOM 777 C CA . LEU A 1 98 ? 6.085 -3.615 -17.791 1.00 79.19 98 LEU A CA 1
ATOM 778 C C . LEU A 1 98 ? 7.421 -4.361 -17.892 1.00 79.19 98 LEU A C 1
ATOM 780 O O . LEU A 1 98 ? 8.104 -4.255 -18.900 1.00 79.19 98 LEU A O 1
ATOM 784 N N . ARG A 1 99 ? 7.783 -5.157 -16.877 1.00 71.44 99 ARG A N 1
ATOM 785 C CA . ARG A 1 99 ? 9.021 -5.954 -16.900 1.00 71.44 99 ARG A CA 1
ATOM 786 C C . ARG A 1 99 ? 8.951 -7.178 -17.805 1.00 71.44 99 ARG A C 1
ATOM 788 O O . ARG A 1 99 ? 9.980 -7.592 -18.324 1.00 71.44 99 ARG A O 1
ATOM 795 N N . SER A 1 100 ? 7.788 -7.809 -17.928 1.00 77.00 100 SER A N 1
ATOM 796 C CA . SER A 1 100 ? 7.619 -9.030 -18.726 1.00 77.00 100 SER A CA 1
ATOM 797 C C . SER A 1 100 ? 7.287 -8.756 -20.194 1.00 77.00 100 SER A C 1
ATOM 799 O O . SER A 1 100 ? 7.202 -9.704 -20.978 1.00 77.00 100 SER A O 1
ATOM 801 N N . GLY A 1 101 ? 7.041 -7.492 -20.562 1.00 69.69 101 GLY A N 1
ATOM 802 C CA . GLY A 1 101 ? 6.542 -7.114 -21.886 1.00 69.69 101 GLY A CA 1
ATOM 803 C C . GLY A 1 101 ? 5.165 -7.707 -22.212 1.00 69.69 101 GLY A C 1
ATOM 804 O O . GLY A 1 101 ? 4.745 -7.666 -23.364 1.00 69.69 101 GLY A O 1
ATOM 805 N N . HIS A 1 102 ? 4.472 -8.283 -21.223 1.00 59.12 102 HIS A N 1
ATOM 806 C CA . HIS A 1 102 ? 3.162 -8.904 -21.387 1.00 59.12 102 HIS A CA 1
ATOM 807 C C . HIS A 1 102 ? 2.084 -7.986 -20.819 1.00 59.12 102 HIS A C 1
ATOM 809 O O . HIS A 1 102 ? 1.964 -7.813 -19.603 1.00 59.12 102 HIS A O 1
ATOM 815 N N . PHE A 1 103 ? 1.292 -7.426 -21.728 1.00 56.00 103 PHE A N 1
ATOM 816 C CA . PHE A 1 103 ? 0.021 -6.777 -21.440 1.00 56.00 103 PHE A CA 1
ATOM 817 C C . PHE A 1 103 ? -1.083 -7.742 -21.889 1.00 56.00 103 PHE A C 1
ATOM 819 O O . PHE A 1 103 ? -1.430 -7.761 -23.067 1.00 56.00 103 PHE A O 1
ATOM 826 N N . GLU A 1 104 ? -1.581 -8.578 -20.979 1.00 44.34 104 GLU A N 1
ATOM 827 C CA . GLU A 1 104 ? -2.811 -9.364 -21.178 1.00 44.34 104 GLU A CA 1
ATOM 828 C C . GLU A 1 104 ? -3.902 -8.895 -20.216 1.00 44.34 104 GLU A C 1
ATOM 830 O O . GLU A 1 104 ? -3.565 -8.594 -19.044 1.00 44.34 104 GLU A O 1
#

Radius of gyration: 31.38 Å; chains: 1; bounding box: 79×17×88 Å

pLDDT: mean 76.42, std 19.19, range [44.34, 98.06]

Secondary structure (DSSP, 8-state):
--HHHHHHHHHTT-------TTHHHHHHHHHHHHHHHHHHHHHHHHHHHHHHHHHHHHHHHHH-SSSPPPHHHHHHHHHHHHHHHHHHHHHHHHHHHHHHT---